Protein AF-A0A536MS04-F1 (afdb_monomer_lite)

Foldseek 3Di:
DPDQDDPRDGDDPALQPDPDQAQEDEDPDAQVCLLVNLQRCLVSLHQAYEAEAPHDYPNSVVSCVVSNHHYYHNHHPVVVCVVVVPDDDDD

pLDDT: mean 95.73, std 6.95, range [53.59, 98.88]

Sequence (91 aa):
PYAETLFGERVYRSLLEVPDRIDLVDVFRPAADAPEIARQAAAIGAKALWLQEDIRSEEARRIAEAAGMEYVEDECTAVVASLYRLRKTAA

Secondary structure (DSSP, 8-state):
---SEETTEEPPSSGGG--SPPSEEEE-S-GGGHHHHHHHHHHTT-SEEEEPTT---HHHHHHHHHTT-EEE-S--HHHHHHHTT------

Structure (mmCIF, N/CA/C/O backbone):
data_AF-A0A536MS04-F1
#
_entry.id   AF-A0A536MS04-F1
#
loop_
_atom_site.group_PDB
_atom_site.id
_atom_site.type_symbol
_atom_site.label_atom_id
_atom_site.label_alt_id
_atom_site.label_comp_id
_atom_site.label_asym_id
_atom_site.label_entity_id
_atom_site.label_seq_id
_atom_site.pdbx_PDB_ins_code
_atom_site.Cartn_x
_atom_site.Cartn_y
_atom_site.Cartn_z
_atom_site.occupancy
_atom_site.B_iso_or_equiv
_atom_site.auth_seq_id
_atom_site.auth_comp_id
_atom_site.auth_asym_id
_atom_site.auth_atom_id
_atom_site.pdbx_PDB_model_num
ATOM 1 N N . PRO A 1 1 ? 10.093 5.042 7.748 1.00 71.69 1 PRO A N 1
ATOM 2 C CA . PRO A 1 1 ? 9.805 6.495 7.858 1.00 71.69 1 PRO A CA 1
ATOM 3 C C . PRO A 1 1 ? 10.724 7.186 8.880 1.00 71.69 1 PRO A C 1
ATOM 5 O O . PRO A 1 1 ? 10.971 6.610 9.936 1.00 71.69 1 PRO A O 1
ATOM 8 N N . TYR A 1 2 ? 11.242 8.379 8.560 1.00 86.81 2 TYR A N 1
ATOM 9 C CA . TYR A 1 2 ? 12.122 9.159 9.453 1.00 86.81 2 TYR A CA 1
ATOM 10 C C . TYR A 1 2 ? 11.394 10.284 10.204 1.00 86.81 2 TYR A C 1
ATOM 12 O O . TYR A 1 2 ? 11.855 10.695 11.261 1.00 86.81 2 TYR A O 1
ATOM 20 N N . ALA A 1 3 ? 10.266 10.763 9.672 1.00 92.56 3 ALA A N 1
ATOM 21 C CA . ALA A 1 3 ? 9.422 11.766 10.314 1.00 92.56 3 ALA A CA 1
ATOM 22 C C . ALA A 1 3 ? 8.388 11.112 11.241 1.00 92.56 3 ALA A C 1
ATOM 24 O O . ALA A 1 3 ? 7.950 9.989 10.982 1.00 92.56 3 ALA A O 1
ATOM 25 N N . GLU A 1 4 ? 7.986 11.836 12.285 1.00 94.62 4 GLU A N 1
ATOM 26 C CA . GLU A 1 4 ? 6.903 11.438 13.198 1.00 94.62 4 GLU A CA 1
ATOM 27 C C . GLU A 1 4 ? 5.530 11.964 12.746 1.00 94.62 4 GLU A C 1
ATOM 29 O O . GLU A 1 4 ? 4.514 11.329 13.019 1.00 94.62 4 GLU A O 1
ATOM 34 N N . THR A 1 5 ? 5.508 13.073 11.995 1.00 96.38 5 THR A N 1
ATOM 35 C CA . THR A 1 5 ? 4.293 13.729 11.484 1.00 96.38 5 THR A CA 1
ATOM 36 C C . THR A 1 5 ? 4.516 14.223 10.052 1.00 96.38 5 THR A C 1
ATOM 38 O O . THR A 1 5 ? 5.579 14.771 9.752 1.00 96.38 5 THR A O 1
ATOM 41 N N . LEU A 1 6 ? 3.519 14.073 9.174 1.00 94.69 6 LEU A N 1
ATOM 42 C CA . LEU A 1 6 ? 3.497 14.616 7.808 1.00 94.69 6 LEU A CA 1
ATOM 43 C C . LEU A 1 6 ? 2.112 15.194 7.507 1.00 94.69 6 LEU A C 1
ATOM 45 O O . LEU A 1 6 ? 1.109 14.540 7.751 1.00 94.69 6 LEU A O 1
ATOM 49 N N . PHE A 1 7 ? 2.049 16.421 6.980 1.00 94.00 7 PHE A N 1
ATOM 50 C CA . PHE A 1 7 ? 0.787 17.102 6.629 1.00 94.00 7 PHE A CA 1
ATOM 51 C C . PHE A 1 7 ? -0.257 17.173 7.765 1.00 94.00 7 PHE A C 1
ATOM 53 O O . PHE A 1 7 ? -1.448 17.273 7.502 1.00 94.00 7 PHE A O 1
ATOM 60 N N . GLY A 1 8 ? 0.192 17.153 9.026 1.00 95.50 8 GLY A N 1
ATOM 61 C CA . GLY A 1 8 ? -0.681 17.140 10.208 1.00 95.50 8 GLY A CA 1
ATOM 62 C C . GLY A 1 8 ? -1.080 15.743 10.694 1.00 95.50 8 GLY A C 1
ATOM 63 O O . GLY A 1 8 ? -1.633 15.635 11.782 1.00 95.50 8 GLY A O 1
ATOM 64 N N . GLU A 1 9 ? -0.729 14.690 9.955 1.00 94.75 9 GLU A N 1
ATOM 65 C CA . GLU A 1 9 ? -1.037 13.298 10.284 1.00 94.75 9 GLU A CA 1
ATOM 66 C C . GLU A 1 9 ? 0.154 12.585 10.928 1.00 94.75 9 GLU A C 1
ATOM 68 O O . GLU A 1 9 ? 1.315 12.809 10.563 1.00 94.75 9 GLU A O 1
ATOM 73 N N . ARG A 1 10 ? -0.130 11.691 11.881 1.00 95.94 10 ARG A N 1
ATOM 74 C CA . ARG A 1 10 ? 0.893 10.860 12.526 1.00 95.94 10 ARG A CA 1
ATOM 75 C C . ARG A 1 10 ? 1.431 9.819 11.546 1.00 95.94 10 ARG A C 1
ATOM 77 O O . ARG A 1 10 ? 0.677 9.123 10.874 1.00 95.94 10 ARG A O 1
ATOM 84 N N . VAL A 1 11 ? 2.749 9.658 11.523 1.00 97.00 11 VAL A N 1
ATOM 85 C CA . VAL A 1 11 ? 3.419 8.623 10.735 1.00 97.00 11 VAL A CA 1
ATOM 86 C C . VAL A 1 11 ? 3.585 7.359 11.575 1.00 97.00 11 VAL A C 1
ATOM 88 O O . VAL A 1 11 ? 4.206 7.376 12.639 1.00 97.00 11 VAL A O 1
ATOM 91 N N . TYR A 1 12 ? 3.075 6.245 11.061 1.00 96.38 12 TYR A N 1
ATOM 92 C CA . TYR A 1 12 ? 3.210 4.919 11.666 1.00 96.38 12 TYR A CA 1
ATOM 93 C C . TYR A 1 12 ? 4.334 4.123 10.995 1.00 96.38 12 TYR A C 1
ATOM 95 O O . TYR A 1 12 ? 4.685 4.374 9.836 1.00 96.38 12 TYR A O 1
ATOM 103 N N . ARG A 1 13 ? 4.961 3.191 11.725 1.00 94.69 13 ARG A N 1
ATOM 104 C CA . ARG A 1 13 ? 6.073 2.389 11.178 1.00 94.69 13 ARG A CA 1
ATOM 105 C C . ARG A 1 13 ? 5.591 1.185 10.378 1.00 94.69 13 ARG A C 1
ATOM 107 O O . ARG A 1 13 ? 6.320 0.738 9.494 1.00 94.69 13 ARG A O 1
ATOM 114 N N . SER A 1 14 ? 4.380 0.720 10.656 1.00 96.12 14 SER A N 1
ATOM 115 C CA . SER A 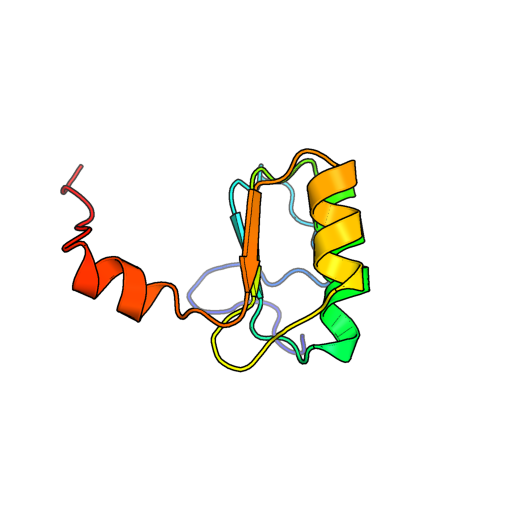1 14 ? 3.711 -0.387 9.980 1.00 96.12 14 SER A CA 1
ATOM 116 C C . SER A 1 14 ? 2.210 -0.114 9.869 1.00 96.12 14 SER A C 1
ATOM 118 O O . SER A 1 14 ? 1.672 0.711 10.610 1.00 96.12 14 SER A O 1
ATOM 120 N N . LEU A 1 15 ? 1.523 -0.825 8.969 1.00 97.44 15 LEU A N 1
ATOM 121 C CA . LEU A 1 15 ? 0.059 -0.746 8.879 1.00 97.44 15 LEU A CA 1
ATOM 122 C C . LEU A 1 15 ? -0.618 -1.300 10.143 1.00 97.44 15 LEU A C 1
ATOM 124 O O . LEU A 1 15 ? -1.699 -0.857 10.507 1.00 97.44 15 LEU A O 1
ATOM 128 N N . LEU A 1 16 ? 0.051 -2.222 10.841 1.00 97.62 16 LEU A N 1
ATOM 129 C CA . LEU A 1 16 ? -0.436 -2.869 12.064 1.00 97.62 16 LEU A CA 1
ATOM 130 C C . LEU A 1 16 ? -0.557 -1.909 13.260 1.00 97.62 16 LEU A C 1
ATOM 132 O O . LEU A 1 16 ? -1.240 -2.220 14.230 1.00 97.62 16 LEU A O 1
ATOM 136 N N . GLU A 1 17 ? 0.132 -0.767 13.218 1.00 97.19 17 GLU A N 1
ATOM 137 C CA . GLU A 1 17 ? 0.114 0.242 14.285 1.00 97.19 17 GLU A CA 1
ATOM 138 C C . GLU A 1 17 ? -0.976 1.305 14.096 1.00 97.19 17 GLU A C 1
ATOM 140 O O . GLU A 1 17 ? -1.182 2.127 14.993 1.00 97.19 17 GLU A O 1
ATOM 145 N N . VAL A 1 18 ? -1.647 1.328 12.940 1.00 96.88 18 VAL A N 1
ATOM 146 C CA . VAL A 1 18 ? -2.692 2.312 12.647 1.00 96.88 18 VAL A CA 1
ATOM 147 C C . VAL A 1 18 ? -3.954 1.931 13.435 1.00 96.88 18 VAL A C 1
ATOM 149 O O . VAL A 1 18 ? -4.462 0.825 13.258 1.00 96.88 18 VAL A O 1
ATOM 152 N N . PRO A 1 19 ? -4.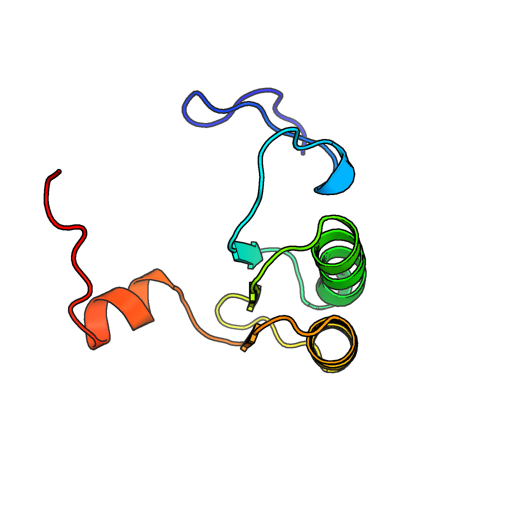467 2.805 14.322 1.00 95.75 19 PRO A N 1
ATOM 153 C CA . PRO A 1 19 ? -5.615 2.476 15.171 1.00 95.75 19 PRO A CA 1
ATOM 154 C C . PRO A 1 19 ? -6.950 2.519 14.416 1.00 95.75 19 PRO A C 1
ATOM 156 O O . PRO A 1 19 ? -7.927 1.909 14.852 1.00 95.75 19 PRO A O 1
ATOM 159 N N . ASP A 1 20 ? -6.998 3.258 13.310 1.00 95.19 20 ASP A N 1
ATOM 160 C CA . ASP A 1 20 ? -8.197 3.458 12.509 1.00 95.19 20 ASP A CA 1
ATOM 161 C C . ASP A 1 20 ? -8.392 2.343 11.483 1.00 95.19 20 ASP A C 1
ATOM 163 O O . ASP A 1 20 ? -7.450 1.702 11.012 1.00 95.19 20 ASP A O 1
ATOM 167 N N . ARG A 1 21 ? -9.648 2.137 11.082 1.00 96.12 21 ARG A N 1
ATOM 168 C CA . ARG A 1 21 ? -9.974 1.210 10.000 1.00 96.12 21 ARG A CA 1
ATOM 169 C C . ARG A 1 21 ? -9.469 1.766 8.669 1.00 96.12 21 ARG A C 1
ATOM 171 O O . ARG A 1 21 ? -9.855 2.862 8.273 1.00 96.12 21 ARG A O 1
ATOM 178 N N . ILE A 1 22 ? -8.689 0.964 7.950 1.00 97.81 22 ILE A N 1
ATOM 179 C CA . ILE A 1 22 ? -8.189 1.304 6.616 1.00 97.81 22 ILE A CA 1
ATOM 180 C C . ILE A 1 22 ? -9.072 0.645 5.558 1.00 97.81 22 ILE A C 1
ATOM 182 O O . ILE A 1 22 ? -9.254 -0.568 5.560 1.00 97.81 22 ILE A O 1
ATOM 186 N N . ASP A 1 23 ? -9.620 1.441 4.642 1.00 97.88 23 ASP A N 1
ATOM 187 C CA . ASP A 1 23 ? -10.366 0.916 3.494 1.00 97.88 23 ASP A CA 1
ATOM 188 C C . ASP A 1 23 ? -9.432 0.587 2.319 1.00 97.88 23 ASP A C 1
ATOM 190 O O . ASP A 1 23 ? -9.546 -0.483 1.726 1.00 97.88 23 ASP A O 1
ATOM 194 N N . LEU A 1 24 ? -8.484 1.478 2.019 1.00 98.19 24 LEU A N 1
ATOM 195 C CA . LEU A 1 24 ? -7.562 1.379 0.889 1.00 98.19 24 LEU A CA 1
ATOM 196 C C . LEU A 1 24 ? -6.115 1.543 1.359 1.00 98.19 24 LEU A C 1
ATOM 198 O O . LEU A 1 24 ? -5.792 2.521 2.033 1.00 98.19 24 LEU A O 1
ATOM 202 N N . VAL A 1 25 ? -5.243 0.624 0.946 1.00 98.62 25 VAL A N 1
ATOM 203 C CA . VAL A 1 25 ? -3.788 0.748 1.100 1.00 98.62 25 VAL A CA 1
ATOM 204 C C . VAL A 1 25 ? -3.184 1.159 -0.243 1.00 98.62 25 VAL A C 1
ATOM 206 O O . VAL A 1 25 ? -3.111 0.344 -1.160 1.00 98.62 25 VAL A O 1
ATOM 209 N N . ASP A 1 26 ? -2.762 2.421 -0.346 1.00 98.62 26 ASP A N 1
ATOM 210 C CA . ASP A 1 26 ? -2.142 3.005 -1.544 1.00 98.62 26 ASP A CA 1
ATOM 211 C C . ASP A 1 26 ? -0.605 2.964 -1.444 1.00 98.62 26 ASP A C 1
ATOM 213 O O . ASP A 1 26 ? -0.006 3.536 -0.525 1.00 98.62 26 ASP A O 1
ATOM 217 N N . VAL A 1 27 ? 0.046 2.236 -2.352 1.00 98.44 27 VAL A N 1
ATOM 218 C CA . VAL A 1 27 ? 1.448 1.827 -2.223 1.00 98.44 27 VAL A CA 1
ATOM 219 C C . VAL A 1 27 ? 2.338 2.532 -3.239 1.00 98.44 27 VAL A C 1
ATOM 221 O O . VAL A 1 27 ? 2.303 2.247 -4.431 1.00 98.44 27 VAL A O 1
ATOM 224 N N . PHE A 1 28 ? 3.239 3.366 -2.715 1.00 97.56 28 PHE A N 1
ATOM 225 C CA . PHE A 1 28 ? 4.333 4.018 -3.454 1.00 97.56 28 PHE A CA 1
ATOM 226 C C . PHE A 1 28 ? 5.704 3.358 -3.203 1.00 97.56 28 PHE A C 1
ATOM 228 O O . PHE A 1 28 ? 6.749 3.885 -3.587 1.00 97.56 28 PHE A O 1
ATOM 235 N N . ARG A 1 29 ? 5.738 2.238 -2.472 1.00 96.81 29 ARG A N 1
ATOM 236 C CA . ARG A 1 29 ? 6.974 1.497 -2.178 1.00 96.81 29 ARG A CA 1
ATOM 237 C C . ARG A 1 29 ? 7.381 0.637 -3.383 1.00 96.81 29 ARG A C 1
ATOM 239 O O . ARG A 1 29 ? 6.499 0.180 -4.103 1.00 96.81 29 ARG A O 1
ATOM 246 N N . PRO A 1 30 ? 8.683 0.362 -3.585 1.00 97.81 30 PRO A N 1
ATOM 247 C CA . PRO A 1 30 ? 9.138 -0.504 -4.671 1.00 97.81 30 PRO A CA 1
ATOM 248 C C . PRO A 1 30 ? 8.445 -1.872 -4.671 1.00 97.81 30 PRO A C 1
ATOM 250 O O . PRO A 1 30 ? 8.137 -2.415 -3.611 1.00 97.81 30 PRO A O 1
ATOM 253 N N . ALA A 1 31 ? 8.290 -2.474 -5.853 1.00 98.25 31 ALA A N 1
ATOM 254 C CA . ALA A 1 31 ? 7.614 -3.762 -6.047 1.00 98.25 31 ALA A CA 1
ATOM 255 C C . ALA A 1 31 ? 8.114 -4.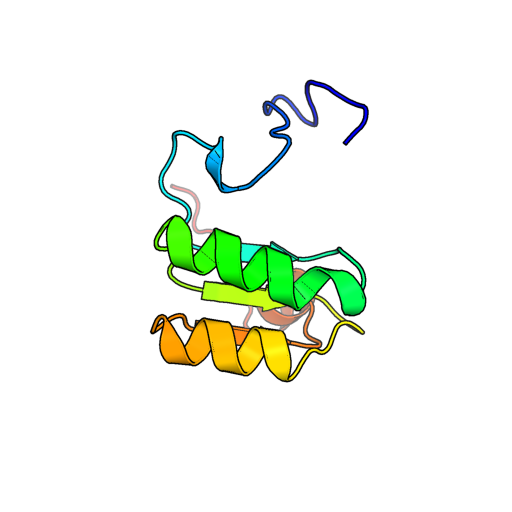898 -5.132 1.00 98.25 31 ALA A C 1
ATOM 257 O O . ALA A 1 31 ? 7.327 -5.753 -4.729 1.00 98.25 31 ALA A O 1
ATOM 258 N N . ALA A 1 32 ? 9.400 -4.889 -4.766 1.00 98.38 32 ALA A N 1
ATOM 259 C CA . ALA A 1 32 ? 9.991 -5.873 -3.856 1.00 98.38 32 ALA A CA 1
ATOM 260 C C . ALA A 1 32 ? 9.393 -5.833 -2.434 1.00 98.38 32 ALA A C 1
ATOM 262 O O . ALA A 1 32 ? 9.372 -6.855 -1.754 1.00 98.38 32 ALA A O 1
ATOM 263 N N . ASP A 1 33 ? 8.874 -4.681 -1.999 1.00 98.25 33 ASP A N 1
ATOM 264 C CA . ASP A 1 33 ? 8.253 -4.512 -0.681 1.00 98.25 33 ASP A CA 1
ATOM 265 C C . ASP A 1 33 ? 6.749 -4.842 -0.698 1.00 98.25 33 ASP A C 1
ATOM 267 O O . ASP A 1 33 ? 6.148 -5.077 0.353 1.00 98.25 33 ASP A O 1
ATOM 271 N N . ALA A 1 34 ? 6.125 -4.858 -1.882 1.00 98.50 34 ALA A N 1
ATOM 272 C CA . ALA A 1 34 ? 4.681 -5.019 -2.037 1.00 98.50 34 ALA A CA 1
ATOM 273 C C . ALA A 1 34 ? 4.112 -6.297 -1.384 1.00 98.50 34 ALA A C 1
ATOM 275 O O . ALA A 1 34 ? 3.046 -6.197 -0.775 1.00 98.50 34 ALA A O 1
ATOM 276 N N . PRO A 1 35 ? 4.779 -7.473 -1.422 1.00 98.75 35 PRO A N 1
ATOM 277 C CA . PRO A 1 35 ? 4.246 -8.672 -0.774 1.00 98.75 35 PRO A CA 1
ATOM 278 C C . PRO A 1 35 ? 4.092 -8.531 0.741 1.00 98.75 35 PRO A C 1
ATOM 280 O O . PRO A 1 35 ? 3.116 -9.010 1.315 1.00 98.75 35 PRO A O 1
ATOM 283 N N . GLU A 1 36 ? 5.031 -7.853 1.403 1.00 98.69 36 GLU A N 1
ATOM 284 C CA . GLU A 1 36 ? 4.948 -7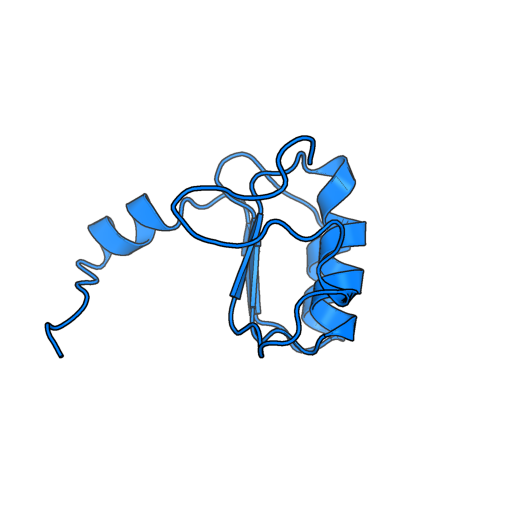.638 2.848 1.00 98.69 36 GLU A CA 1
ATOM 285 C C . GLU A 1 36 ? 3.858 -6.627 3.205 1.00 98.69 36 GLU A C 1
ATOM 287 O O . GLU A 1 36 ? 3.094 -6.832 4.148 1.00 98.69 36 GLU A O 1
ATOM 292 N N . ILE A 1 37 ? 3.714 -5.578 2.396 1.00 98.62 37 ILE A N 1
ATOM 293 C CA . ILE A 1 37 ? 2.626 -4.609 2.546 1.00 98.62 37 ILE A CA 1
ATOM 294 C C . ILE A 1 37 ? 1.268 -5.297 2.356 1.00 98.62 37 ILE A C 1
ATOM 296 O O . ILE A 1 37 ? 0.356 -5.056 3.144 1.00 98.62 37 ILE A O 1
ATOM 300 N N . ALA A 1 38 ? 1.148 -6.206 1.383 1.00 98.81 38 ALA A N 1
ATOM 301 C CA . ALA A 1 38 ? -0.063 -6.993 1.159 1.00 98.81 38 ALA A CA 1
ATOM 302 C C . ALA A 1 38 ? -0.418 -7.874 2.366 1.00 98.81 38 ALA A C 1
ATOM 304 O O . ALA A 1 38 ? -1.585 -7.941 2.750 1.00 98.81 38 ALA A O 1
ATOM 305 N N . ARG A 1 39 ? 0.575 -8.508 3.011 1.00 98.88 39 ARG A N 1
ATOM 306 C CA . ARG A 1 39 ? 0.352 -9.294 4.239 1.00 98.88 39 ARG A CA 1
ATOM 307 C C . ARG A 1 39 ? -0.164 -8.431 5.381 1.00 98.88 39 ARG A C 1
ATOM 309 O O . ARG A 1 39 ? -1.110 -8.826 6.057 1.00 98.88 39 ARG A O 1
ATOM 316 N N . GLN A 1 40 ? 0.422 -7.254 5.585 1.00 98.75 40 GLN A N 1
ATOM 317 C CA . GLN A 1 40 ? -0.040 -6.344 6.632 1.00 98.75 40 GLN A CA 1
ATOM 318 C C . GLN A 1 40 ? -1.435 -5.788 6.326 1.00 98.75 40 GLN A C 1
ATOM 320 O O . GLN A 1 40 ? -2.270 -5.752 7.224 1.00 98.75 40 GLN A O 1
ATOM 325 N N . ALA A 1 41 ? -1.712 -5.427 5.070 1.00 98.75 41 ALA A N 1
ATOM 326 C CA . ALA A 1 41 ? -3.029 -4.981 4.617 1.00 98.75 41 ALA A CA 1
ATOM 327 C C . ALA A 1 41 ? -4.109 -6.052 4.861 1.00 98.75 41 ALA A C 1
ATOM 329 O O . ALA A 1 41 ? -5.170 -5.749 5.408 1.00 98.75 41 ALA A O 1
ATOM 330 N N . ALA A 1 42 ? -3.803 -7.314 4.544 1.00 98.62 42 ALA A N 1
ATOM 331 C CA . ALA A 1 42 ? -4.672 -8.447 4.843 1.00 98.62 42 ALA A CA 1
ATOM 332 C C . ALA A 1 42 ? -4.892 -8.618 6.356 1.00 98.62 42 ALA A C 1
ATOM 334 O O . ALA A 1 42 ? -6.022 -8.816 6.797 1.00 98.62 42 ALA A O 1
ATOM 335 N N . ALA A 1 43 ? -3.832 -8.502 7.164 1.00 98.50 43 ALA A N 1
ATOM 336 C CA . ALA A 1 43 ? -3.907 -8.668 8.616 1.00 98.50 43 ALA A CA 1
ATOM 337 C C . ALA A 1 43 ? -4.784 -7.609 9.305 1.00 98.50 43 ALA A C 1
ATOM 339 O O . ALA A 1 43 ? -5.476 -7.929 10.269 1.00 98.50 43 ALA A O 1
ATOM 340 N N . ILE A 1 44 ? -4.788 -6.368 8.806 1.00 98.38 44 ILE A N 1
ATOM 341 C CA . ILE A 1 44 ? -5.665 -5.303 9.321 1.00 98.38 44 ILE A CA 1
ATOM 342 C C . ILE A 1 44 ? -7.074 -5.323 8.709 1.00 98.38 44 ILE A C 1
ATOM 344 O O . ILE A 1 44 ? -7.917 -4.511 9.089 1.00 98.38 44 ILE A O 1
ATOM 348 N N . GLY A 1 45 ? -7.342 -6.226 7.759 1.00 97.94 45 GLY A N 1
ATOM 349 C CA . GLY A 1 45 ? -8.634 -6.327 7.083 1.00 97.94 45 GLY A CA 1
ATOM 350 C C . GLY A 1 45 ? -8.955 -5.129 6.187 1.00 97.94 45 GLY A C 1
ATOM 351 O O . GLY A 1 45 ? -10.104 -4.673 6.168 1.00 97.94 45 GLY A O 1
ATOM 352 N N . ALA A 1 46 ? -7.954 -4.604 5.470 1.00 98.62 46 ALA A N 1
ATOM 353 C CA . ALA A 1 46 ? -8.183 -3.596 4.437 1.00 98.62 46 ALA A CA 1
ATOM 354 C C . ALA A 1 46 ? -9.115 -4.143 3.342 1.00 98.62 46 ALA A C 1
ATOM 356 O O . ALA A 1 46 ? -9.173 -5.349 3.114 1.00 98.62 46 ALA A O 1
ATOM 357 N N . LYS A 1 47 ? -9.870 -3.272 2.663 1.00 98.50 47 LYS A N 1
ATOM 358 C CA . LYS A 1 47 ? -10.783 -3.705 1.588 1.00 98.50 47 LYS A CA 1
ATOM 359 C C . LYS A 1 47 ? -10.074 -3.814 0.242 1.00 98.50 47 LYS A C 1
ATOM 361 O O . LYS A 1 47 ? -10.448 -4.656 -0.569 1.00 98.50 47 LYS A O 1
ATOM 366 N N . ALA A 1 48 ? -9.077 -2.965 0.004 1.00 98.75 48 ALA A N 1
ATOM 367 C CA . ALA A 1 48 ? -8.358 -2.905 -1.259 1.00 98.75 48 ALA A CA 1
ATOM 368 C C . ALA A 1 48 ? -6.864 -2.607 -1.068 1.00 98.75 48 ALA A C 1
ATOM 370 O O . ALA A 1 48 ? -6.472 -1.841 -0.180 1.00 98.75 48 ALA A O 1
ATOM 371 N N . LEU A 1 49 ? -6.046 -3.176 -1.953 1.00 98.88 49 LEU A N 1
ATOM 372 C CA . LEU A 1 49 ? -4.621 -2.897 -2.098 1.00 98.88 49 LEU A CA 1
ATOM 373 C C . LEU A 1 49 ? -4.358 -2.333 -3.498 1.00 98.88 49 LEU A C 1
ATOM 375 O O . LEU A 1 49 ? -4.705 -2.959 -4.498 1.00 98.88 49 LEU A O 1
ATOM 379 N N . TRP A 1 50 ? -3.720 -1.167 -3.564 1.00 98.81 50 TRP A N 1
ATOM 380 C CA . TRP A 1 50 ? -3.451 -0.462 -4.812 1.00 98.81 50 TRP A CA 1
ATOM 381 C C . TRP A 1 50 ? -1.961 -0.172 -4.936 1.00 98.81 50 TRP A C 1
ATOM 383 O O . TRP A 1 50 ? -1.397 0.563 -4.127 1.00 98.81 50 TRP A O 1
ATOM 393 N N . LEU A 1 51 ? -1.313 -0.757 -5.940 1.00 98.75 51 LEU A N 1
ATOM 394 C CA . LEU A 1 51 ? 0.070 -0.445 -6.281 1.00 98.75 51 LEU A CA 1
ATOM 395 C C . LEU A 1 51 ? 0.075 0.640 -7.359 1.00 98.75 51 LEU A C 1
ATOM 397 O O . LEU A 1 51 ? -0.577 0.488 -8.392 1.00 98.75 51 LEU A O 1
ATOM 401 N N . GLN A 1 52 ? 0.773 1.742 -7.085 1.00 98.62 52 GLN A N 1
ATOM 402 C CA . GLN A 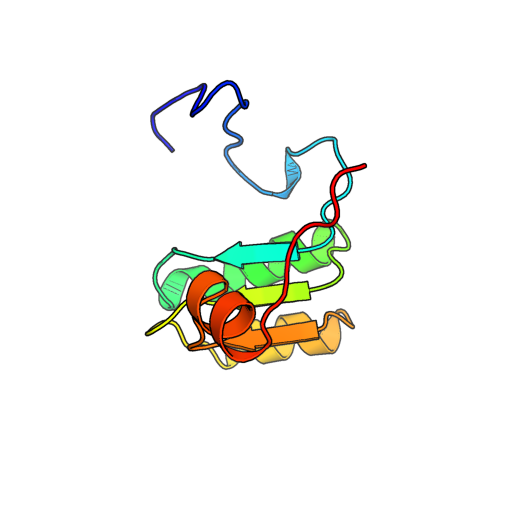1 52 ? 0.842 2.886 -7.996 1.00 98.62 52 GLN A CA 1
ATOM 403 C C . GLN A 1 52 ? 1.540 2.534 -9.318 1.00 98.62 52 GLN A C 1
ATOM 405 O O . GLN A 1 52 ? 2.081 1.440 -9.490 1.00 98.62 52 GLN A O 1
ATOM 410 N N . GLU A 1 53 ? 1.507 3.482 -10.255 1.00 97.94 53 GLU A N 1
ATOM 411 C CA . GLU A 1 53 ? 2.154 3.382 -11.568 1.00 97.94 53 GLU A CA 1
ATOM 412 C C . GLU A 1 53 ? 3.599 2.859 -11.464 1.00 97.94 53 GLU A C 1
ATOM 414 O O . GLU A 1 53 ? 4.339 3.216 -10.541 1.00 97.94 53 GLU A O 1
ATOM 419 N N . ASP A 1 54 ? 3.970 1.976 -12.394 1.00 97.56 54 ASP A N 1
ATOM 420 C CA . ASP A 1 54 ? 5.251 1.265 -12.475 1.00 97.56 54 ASP A CA 1
ATOM 421 C C . ASP A 1 54 ? 5.533 0.254 -11.342 1.00 97.56 54 ASP A C 1
ATOM 423 O O . ASP A 1 54 ? 6.621 -0.332 -11.274 1.00 97.56 54 ASP A O 1
ATOM 427 N N . ILE A 1 55 ? 4.565 -0.027 -10.461 1.00 98.56 55 ILE A N 1
ATOM 428 C CA . ILE A 1 55 ? 4.700 -1.021 -9.389 1.00 98.56 55 ILE A CA 1
ATOM 429 C C . ILE A 1 55 ? 3.783 -2.214 -9.672 1.00 98.56 55 ILE A C 1
ATOM 431 O O . ILE A 1 55 ? 2.560 -2.102 -9.647 1.00 98.56 55 ILE A O 1
ATOM 435 N N . ARG A 1 56 ? 4.390 -3.389 -9.882 1.00 98.56 56 ARG A N 1
ATOM 436 C CA . ARG A 1 56 ? 3.696 -4.661 -10.152 1.00 98.56 56 ARG A CA 1
ATOM 437 C C . ARG A 1 56 ? 4.208 -5.774 -9.250 1.00 98.56 56 ARG A C 1
ATOM 439 O O . ARG A 1 56 ? 5.413 -5.861 -9.012 1.00 98.56 56 ARG A O 1
ATOM 446 N N . SER A 1 57 ? 3.327 -6.641 -8.755 1.00 98.62 57 SER A N 1
ATOM 447 C CA . SER A 1 57 ? 3.729 -7.765 -7.900 1.00 98.62 57 SER A CA 1
ATOM 448 C C . SER A 1 57 ? 2.707 -8.903 -7.896 1.00 98.62 57 SER A C 1
ATOM 450 O O . SER A 1 57 ? 1.688 -8.865 -7.207 1.00 98.62 57 SER A O 1
ATOM 452 N N . GLU A 1 58 ? 3.042 -9.992 -8.589 1.00 98.69 58 GLU A N 1
ATOM 453 C CA . GLU A 1 58 ? 2.216 -11.205 -8.634 1.00 98.69 58 GLU A CA 1
ATOM 454 C C . GLU A 1 58 ? 2.029 -11.848 -7.246 1.00 98.69 58 GLU A C 1
ATOM 456 O O . GLU A 1 58 ? 0.979 -12.412 -6.939 1.00 98.69 58 GLU A O 1
ATOM 461 N N . GLU A 1 59 ? 3.037 -11.774 -6.373 1.00 98.75 59 GLU A N 1
ATOM 462 C CA . GLU A 1 59 ? 2.907 -12.277 -5.003 1.00 98.75 59 GLU A CA 1
ATOM 463 C C . GLU A 1 59 ? 1.950 -11.411 -4.175 1.00 98.75 59 GLU A C 1
ATOM 465 O O . GLU A 1 59 ? 1.081 -11.962 -3.499 1.00 98.75 59 GLU A O 1
ATOM 470 N N . ALA A 1 60 ? 2.044 -10.079 -4.271 1.00 98.81 60 ALA A N 1
ATOM 471 C CA . ALA A 1 60 ? 1.110 -9.185 -3.589 1.00 98.81 60 ALA A CA 1
ATOM 472 C C . ALA A 1 60 ? -0.335 -9.418 -4.053 1.00 98.81 60 ALA A C 1
ATOM 474 O O . ALA A 1 60 ? -1.232 -9.495 -3.214 1.00 98.81 60 ALA A O 1
ATOM 475 N N . ARG A 1 61 ? -0.544 -9.612 -5.364 1.00 98.81 61 ARG A N 1
ATOM 476 C CA . ARG A 1 61 ? -1.847 -9.968 -5.942 1.00 98.81 61 ARG A CA 1
ATOM 477 C C . ARG A 1 61 ? -2.416 -11.237 -5.311 1.00 98.81 61 ARG A C 1
ATOM 479 O O . ARG A 1 61 ? -3.524 -11.210 -4.786 1.00 98.81 61 ARG A O 1
ATOM 486 N N . ARG A 1 62 ? -1.641 -12.328 -5.294 1.00 98.88 62 ARG A N 1
ATOM 487 C CA . ARG A 1 62 ? -2.076 -13.608 -4.703 1.00 98.88 62 ARG A CA 1
ATOM 488 C C . ARG A 1 62 ? -2.446 -13.470 -3.226 1.00 98.88 62 ARG A C 1
ATOM 490 O O . ARG A 1 62 ? -3.422 -14.069 -2.785 1.00 98.88 62 ARG A O 1
ATOM 497 N N . ILE A 1 63 ? -1.679 -12.689 -2.465 1.00 98.88 63 ILE A N 1
ATOM 498 C CA . ILE A 1 63 ? -1.950 -12.435 -1.042 1.00 98.88 63 ILE A CA 1
ATOM 499 C C . ILE A 1 63 ? -3.244 -11.630 -0.872 1.00 98.88 63 ILE A C 1
ATOM 501 O O . ILE A 1 63 ? -4.065 -11.978 -0.025 1.00 98.88 63 ILE A O 1
ATOM 505 N N . ALA A 1 64 ? -3.441 -10.588 -1.683 1.00 98.75 64 ALA A N 1
ATOM 506 C CA . ALA A 1 64 ? -4.635 -9.754 -1.643 1.00 98.75 64 ALA A CA 1
ATOM 507 C C . ALA A 1 64 ? -5.904 -10.541 -1.994 1.00 98.75 64 ALA A C 1
ATOM 509 O O . ALA A 1 64 ? -6.863 -10.528 -1.223 1.00 98.75 64 ALA A O 1
ATOM 510 N N . GLU A 1 65 ? -5.875 -11.302 -3.088 1.00 98.50 65 GLU A N 1
ATOM 511 C CA . GLU A 1 65 ? -6.992 -12.145 -3.524 1.00 98.50 65 GLU A CA 1
ATOM 512 C C . GLU A 1 65 ? -7.334 -13.223 -2.486 1.00 98.50 65 GLU A C 1
ATOM 514 O O . GLU A 1 65 ? -8.505 -13.422 -2.162 1.00 98.50 65 GLU A O 1
ATOM 519 N N . ALA A 1 66 ? -6.327 -13.883 -1.900 1.00 98.69 66 ALA A N 1
ATOM 520 C CA . ALA A 1 66 ? -6.538 -14.880 -0.848 1.00 98.69 66 ALA A CA 1
ATOM 521 C C . ALA A 1 66 ? -7.158 -14.285 0.429 1.00 98.69 66 ALA A C 1
ATOM 523 O O . ALA A 1 66 ? -7.871 -14.983 1.150 1.00 98.69 66 ALA A O 1
ATOM 524 N N . ALA A 1 67 ? -6.904 -13.003 0.702 1.00 98.50 67 ALA A N 1
ATOM 525 C CA . ALA A 1 67 ? -7.512 -12.256 1.799 1.00 98.50 67 ALA A CA 1
ATOM 526 C C . ALA A 1 67 ? -8.885 -11.652 1.443 1.00 98.50 67 ALA A C 1
ATOM 528 O O . ALA A 1 67 ? -9.525 -11.051 2.304 1.00 98.50 67 ALA A O 1
ATOM 529 N N . GLY A 1 68 ? -9.349 -11.807 0.197 1.00 98.50 68 GLY A N 1
ATOM 530 C CA . GLY A 1 68 ? -10.603 -11.229 -0.287 1.00 98.50 68 GLY A CA 1
ATOM 531 C C . GLY A 1 68 ? -10.551 -9.716 -0.522 1.00 98.50 68 GLY A C 1
ATOM 532 O O . GLY A 1 68 ? -11.603 -9.080 -0.538 1.00 98.50 68 GLY A O 1
ATOM 533 N N . MET A 1 69 ? -9.356 -9.138 -0.679 1.00 98.69 69 MET A N 1
ATOM 534 C CA . MET A 1 69 ? -9.174 -7.722 -1.005 1.00 98.69 69 MET A CA 1
ATOM 535 C C . MET A 1 69 ? -9.288 -7.486 -2.514 1.00 98.69 69 MET A C 1
ATOM 537 O O . MET A 1 69 ? -8.835 -8.304 -3.316 1.00 98.69 69 MET A O 1
ATOM 541 N N . GLU A 1 70 ? -9.821 -6.329 -2.905 1.00 98.75 70 GLU A N 1
ATOM 542 C CA . GLU A 1 70 ? -9.663 -5.831 -4.273 1.00 98.75 70 GLU A CA 1
ATOM 543 C C . GLU A 1 70 ? -8.189 -5.478 -4.531 1.00 98.75 70 GLU A C 1
ATOM 545 O O . GLU A 1 70 ? -7.492 -4.983 -3.640 1.00 98.75 70 GLU A O 1
ATOM 550 N N . TYR A 1 71 ? -7.701 -5.734 -5.745 1.00 98.69 71 TYR A N 1
ATOM 551 C CA . TYR A 1 71 ? -6.301 -5.519 -6.103 1.00 98.69 71 TYR A CA 1
ATOM 552 C C . TYR A 1 71 ? -6.167 -4.739 -7.408 1.00 98.69 71 TYR A C 1
ATOM 554 O O . TYR A 1 71 ? -6.762 -5.106 -8.424 1.00 98.69 71 TYR A O 1
ATOM 562 N N . VAL A 1 72 ? -5.341 -3.695 -7.381 1.00 98.62 72 VAL A N 1
ATOM 563 C CA . VAL A 1 72 ? -4.941 -2.907 -8.552 1.00 98.62 72 VAL A CA 1
ATOM 564 C C . VAL A 1 72 ? -3.419 -2.768 -8.551 1.00 98.62 72 VAL A C 1
ATOM 566 O O . VAL A 1 72 ? -2.813 -2.595 -7.495 1.00 98.62 72 VAL A O 1
ATOM 569 N N . GLU A 1 73 ? -2.796 -2.842 -9.725 1.00 98.44 73 GLU A N 1
ATOM 570 C CA . GLU A 1 73 ? -1.371 -2.562 -9.909 1.00 98.44 73 GLU A CA 1
ATOM 571 C C . GLU A 1 73 ? -1.138 -1.746 -11.176 1.00 98.44 73 GLU A C 1
ATOM 573 O O . GLU A 1 73 ? -1.956 -1.808 -12.093 1.00 98.44 73 GLU A O 1
ATOM 578 N N . ASP A 1 74 ? -0.007 -1.040 -11.225 1.00 98.31 74 ASP A N 1
ATOM 579 C CA . ASP A 1 74 ? 0.426 -0.246 -12.378 1.00 98.31 74 ASP A CA 1
ATOM 580 C C . ASP A 1 74 ? -0.555 0.855 -12.810 1.00 98.31 74 ASP A C 1
ATOM 582 O O . ASP A 1 74 ? -0.687 1.167 -13.989 1.00 98.31 74 ASP A O 1
ATOM 586 N N . GLU A 1 75 ? -1.255 1.454 -11.849 1.00 97.75 75 GLU A N 1
ATOM 587 C CA . GLU A 1 75 ? -2.241 2.504 -12.108 1.00 97.75 75 GLU A CA 1
ATOM 588 C C . GLU A 1 75 ? -2.082 3.633 -11.089 1.00 97.75 75 GLU A C 1
ATOM 590 O O . GLU A 1 75 ? -1.958 3.392 -9.888 1.00 97.75 75 GLU A O 1
ATOM 595 N N . CYS A 1 76 ? -2.136 4.891 -11.528 1.00 97.75 76 CYS A N 1
ATOM 596 C CA . CYS A 1 76 ? -2.114 6.033 -10.613 1.00 97.75 76 CYS A CA 1
ATOM 597 C C . CYS A 1 76 ? -3.535 6.428 -10.183 1.00 97.75 76 CYS A C 1
ATOM 599 O O . CYS A 1 76 ? -4.380 6.770 -11.018 1.00 97.75 76 CYS A O 1
ATOM 601 N N . THR A 1 77 ? -3.792 6.481 -8.871 1.00 96.75 77 THR A N 1
ATOM 602 C CA . THR A 1 77 ? -5.106 6.864 -8.311 1.00 96.75 77 THR A CA 1
ATOM 603 C C . THR A 1 77 ? -5.587 8.238 -8.795 1.00 96.75 77 THR A C 1
ATOM 605 O O . THR A 1 77 ? -6.770 8.410 -9.096 1.00 96.75 77 THR A O 1
ATOM 608 N N . ALA A 1 78 ? -4.685 9.214 -8.942 1.00 95.38 78 ALA A N 1
ATOM 609 C CA . ALA A 1 78 ? -5.023 10.548 -9.440 1.00 95.38 78 ALA A CA 1
ATOM 610 C C . ALA A 1 78 ? -5.430 10.546 -10.926 1.00 95.38 78 ALA A C 1
ATOM 612 O O . ALA A 1 78 ? -6.381 11.234 -11.310 1.00 95.38 78 ALA A O 1
ATOM 613 N N . VAL A 1 79 ? -4.738 9.760 -11.759 1.00 96.94 79 VAL A N 1
ATOM 614 C CA . VAL A 1 79 ? -5.043 9.628 -13.193 1.00 96.94 79 VAL A CA 1
ATOM 615 C C . VAL A 1 79 ? -6.386 8.933 -13.379 1.00 96.94 79 VAL A C 1
ATOM 617 O O . VAL A 1 79 ? -7.254 9.473 -14.067 1.00 96.94 79 VAL A O 1
ATOM 620 N N . VAL A 1 80 ? -6.601 7.802 -12.701 1.00 96.12 80 VAL A N 1
ATOM 621 C CA . VAL A 1 80 ? -7.875 7.071 -12.726 1.00 96.12 80 VAL A CA 1
ATOM 622 C C . VAL A 1 80 ? -9.022 7.979 -12.275 1.00 96.12 80 VAL A C 1
ATOM 624 O O . VAL A 1 80 ? -10.027 8.099 -12.978 1.00 96.12 80 VAL A O 1
ATOM 627 N N . ALA A 1 81 ? -8.861 8.707 -11.166 1.00 94.88 81 ALA A N 1
ATOM 628 C CA . ALA A 1 81 ? -9.873 9.656 -10.711 1.00 94.88 81 ALA A CA 1
ATOM 629 C C . ALA A 1 81 ? -10.192 10.731 -11.764 1.00 94.88 81 ALA A C 1
ATOM 631 O O . ALA A 1 81 ? -11.362 11.040 -11.996 1.00 94.88 81 ALA A O 1
ATOM 632 N N . SER A 1 82 ? -9.176 11.270 -12.444 1.00 95.88 82 SER A N 1
ATOM 633 C CA . SER A 1 82 ? -9.350 12.256 -13.515 1.00 95.88 82 SER A CA 1
ATOM 634 C C . SER A 1 82 ? -10.093 11.684 -14.729 1.00 95.88 82 SER A C 1
ATOM 636 O O . SER A 1 82 ? -11.074 12.280 -15.186 1.00 95.88 82 SER A O 1
ATOM 638 N N . LEU A 1 83 ? -9.686 10.504 -15.214 1.00 96.56 83 LEU A N 1
ATOM 639 C CA . LEU A 1 83 ? -10.284 9.828 -16.373 1.00 96.56 83 LEU A CA 1
ATOM 640 C C . LEU A 1 83 ? -11.775 9.556 -16.166 1.00 96.56 83 LEU A C 1
ATOM 642 O O . LEU A 1 83 ? -12.593 9.857 -17.038 1.00 96.56 83 LEU A O 1
ATOM 646 N N . TYR A 1 84 ? -12.137 9.067 -14.981 1.00 95.88 84 TYR A N 1
ATOM 647 C CA . TYR A 1 84 ? -13.526 8.789 -14.616 1.00 95.88 84 TYR A CA 1
ATOM 648 C C . TYR A 1 84 ? -14.272 10.011 -14.071 1.00 95.88 84 TYR A C 1
ATOM 650 O O . TYR A 1 84 ? -15.440 9.905 -13.697 1.00 95.88 84 TYR A O 1
ATOM 658 N N . ARG A 1 85 ? -13.629 11.187 -14.046 1.00 94.56 85 ARG A N 1
ATOM 659 C CA . ARG A 1 85 ? -14.182 12.436 -13.500 1.00 94.56 85 ARG A CA 1
ATOM 660 C C . ARG A 1 85 ? -14.725 12.252 -12.078 1.00 94.56 85 ARG A C 1
ATOM 662 O O . ARG A 1 85 ? -15.723 12.876 -11.710 1.00 94.56 85 ARG A O 1
ATOM 669 N N . LEU A 1 86 ? -14.055 11.417 -11.282 1.00 92.31 86 LEU A N 1
ATOM 670 C CA . LEU A 1 86 ? -14.358 11.221 -9.872 1.00 92.31 86 LEU A CA 1
ATOM 671 C C . LEU A 1 86 ? -14.041 12.521 -9.142 1.00 92.31 86 LEU A C 1
ATOM 673 O O . LEU A 1 86 ? -12.900 12.978 -9.087 1.00 92.31 86 LEU A O 1
ATOM 677 N N . ARG A 1 87 ? -15.077 13.149 -8.598 1.00 85.19 87 ARG A N 1
ATOM 678 C CA . ARG A 1 87 ? -14.950 14.348 -7.776 1.00 85.19 87 ARG A CA 1
ATOM 679 C C . ARG A 1 87 ? -15.474 14.020 -6.399 1.00 85.19 87 ARG A C 1
ATOM 681 O O . ARG A 1 87 ? -16.539 13.423 -6.269 1.00 85.19 87 ARG A O 1
ATOM 688 N N . LYS A 1 88 ? -14.745 14.454 -5.374 1.00 81.06 88 LYS A N 1
ATOM 689 C CA . LYS A 1 88 ? -15.291 14.481 -4.024 1.00 81.06 88 LYS A CA 1
ATOM 690 C C . LYS A 1 88 ? -16.449 15.474 -4.039 1.00 81.06 88 LYS A C 1
ATOM 692 O O . LYS A 1 88 ? -16.235 16.664 -4.271 1.00 81.06 88 LYS A O 1
ATOM 697 N N . THR A 1 89 ? -17.671 14.990 -3.863 1.00 77.94 89 THR A N 1
ATOM 698 C CA . THR A 1 89 ? -18.810 15.870 -3.613 1.00 77.94 89 THR A CA 1
ATOM 699 C C . THR A 1 89 ? -18.502 16.632 -2.328 1.00 77.94 89 THR A C 1
ATOM 701 O O . THR A 1 89 ? -18.044 16.025 -1.357 1.00 77.94 89 THR A O 1
ATOM 704 N N . ALA A 1 90 ? -18.674 17.954 -2.329 1.00 66.44 90 ALA A N 1
ATOM 705 C CA . ALA A 1 90 ? -18.603 18.705 -1.082 1.00 66.44 90 ALA A CA 1
ATOM 706 C C . ALA A 1 90 ? -19.649 18.111 -0.125 1.00 66.44 90 ALA A C 1
ATOM 708 O O . ALA A 1 90 ? -20.799 17.924 -0.530 1.00 66.44 90 ALA A O 1
ATOM 709 N N . ALA A 1 91 ? -19.201 17.728 1.070 1.00 53.59 91 ALA A N 1
ATOM 710 C CA . ALA A 1 91 ? -20.082 17.321 2.157 1.00 53.59 91 ALA A CA 1
ATOM 711 C C . ALA A 1 91 ? -20.809 18.547 2.717 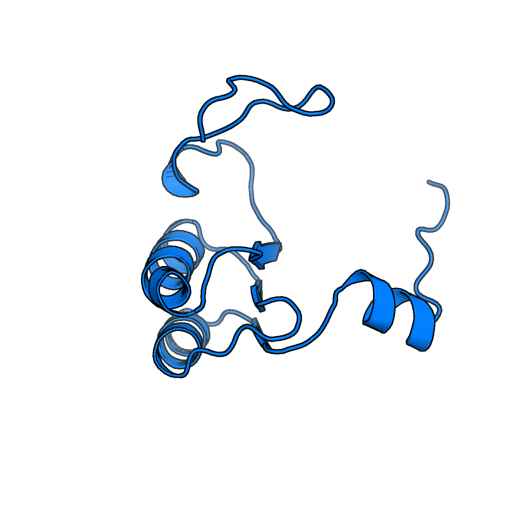1.00 53.59 91 ALA A C 1
ATOM 713 O O . ALA A 1 91 ? -20.170 19.626 2.752 1.00 53.59 91 ALA A O 1
#

Radius of gyration: 13.82 Å; chains: 1; bounding box: 32×34×32 Å